Protein AF-A0A1V5M160-F1 (afdb_monomer_lite)

Sequence (153 aa):
MLTHCNAGGLATSDYGTALAVFYAAAESGKRLHVYADETRPLLQGARLTAWELKQRGLRVTLICDSMAAEVMREERVSAVVVGADRIAANGDTANKIGTYSVAVLAHAHRMFSVSPTWVTPRKSIPWSVLCLPLESVSNFLLPERFPHVESTN

Radius of gyration: 14.34 Å; chains: 1; bounding box: 34×33×36 Å

Structure (mmCIF, N/CA/C/O backbone):
data_AF-A0A1V5M160-F1
#
_entry.id   AF-A0A1V5M160-F1
#
loop_
_atom_site.group_PDB
_atom_site.id
_atom_site.type_symbol
_atom_site.label_atom_id
_atom_site.label_alt_id
_atom_site.label_comp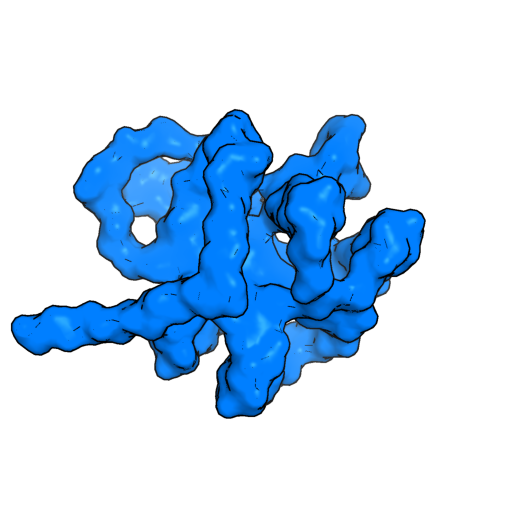_id
_atom_site.label_asym_id
_atom_site.label_entity_id
_atom_site.label_seq_id
_atom_site.pdbx_PDB_ins_code
_atom_site.Cartn_x
_atom_site.Cartn_y
_atom_site.Cartn_z
_atom_site.occupancy
_atom_site.B_iso_or_equiv
_atom_site.auth_seq_id
_atom_site.auth_comp_id
_atom_site.auth_asym_id
_atom_site.auth_atom_id
_atom_site.pdbx_PDB_model_num
ATOM 1 N N . MET A 1 1 ? -8.867 -1.610 3.542 1.00 89.38 1 MET A N 1
ATOM 2 C CA . MET A 1 1 ? -8.134 -1.344 2.278 1.00 89.38 1 MET A CA 1
ATOM 3 C C . MET A 1 1 ? -6.704 -1.817 2.423 1.00 89.38 1 MET A C 1
ATOM 5 O O . MET A 1 1 ? -6.256 -1.868 3.558 1.00 89.38 1 MET A O 1
ATOM 9 N N . LEU A 1 2 ? -6.015 -2.159 1.335 1.00 93.81 2 LEU A N 1
ATOM 10 C CA . LEU A 1 2 ? -4.608 -2.574 1.345 1.00 93.81 2 LEU A CA 1
ATOM 11 C C . LEU A 1 2 ? -3.766 -1.666 0.444 1.00 93.81 2 LEU A C 1
ATOM 13 O O . LEU A 1 2 ? -4.255 -1.211 -0.588 1.00 93.81 2 LEU A O 1
ATOM 17 N N . THR A 1 3 ? -2.524 -1.397 0.839 1.00 95.06 3 THR A N 1
ATOM 18 C CA . THR A 1 3 ? -1.538 -0.658 0.039 1.00 95.06 3 THR A CA 1
ATOM 19 C C . THR A 1 3 ? -0.169 -1.323 0.097 1.00 95.06 3 THR A C 1
ATOM 21 O O . THR A 1 3 ? 0.138 -2.048 1.044 1.00 95.06 3 THR A O 1
ATOM 24 N N . HIS A 1 4 ? 0.648 -1.048 -0.917 1.00 95.81 4 HIS A N 1
ATOM 25 C CA . HIS A 1 4 ? 1.969 -1.630 -1.108 1.00 95.81 4 HIS A CA 1
ATOM 26 C C . HIS A 1 4 ? 2.991 -0.543 -1.467 1.00 95.81 4 HIS A C 1
ATOM 28 O O . HIS A 1 4 ? 2.697 0.349 -2.270 1.00 95.81 4 HIS A O 1
ATOM 34 N N . CYS A 1 5 ? 4.210 -0.646 -0.925 1.00 95.31 5 CYS A N 1
ATOM 35 C CA . CYS A 1 5 ? 5.242 0.397 -0.948 1.00 95.31 5 CYS A CA 1
ATOM 36 C C . CYS A 1 5 ? 4.818 1.674 -0.203 1.00 95.31 5 CYS A C 1
ATOM 38 O O . CYS A 1 5 ? 3.871 1.664 0.575 1.00 95.31 5 CYS A O 1
ATOM 40 N N . ASN A 1 6 ? 5.542 2.773 -0.432 1.00 92.88 6 ASN A N 1
ATOM 41 C CA . ASN A 1 6 ? 5.134 4.108 -0.027 1.00 92.88 6 ASN A CA 1
ATOM 42 C C . ASN A 1 6 ? 4.846 4.978 -1.247 1.00 92.88 6 ASN A C 1
ATOM 44 O O . ASN A 1 6 ? 5.747 5.288 -2.020 1.00 92.88 6 ASN A O 1
ATOM 48 N N . ALA A 1 7 ? 3.593 5.402 -1.365 1.00 85.94 7 ALA A N 1
ATOM 49 C CA . ALA A 1 7 ? 3.106 6.352 -2.361 1.00 85.94 7 ALA A CA 1
ATOM 50 C C . ALA A 1 7 ? 2.405 7.530 -1.651 1.00 85.94 7 ALA A C 1
ATOM 52 O O . 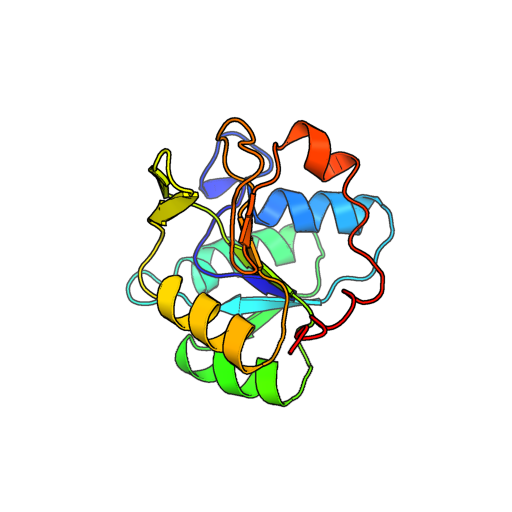ALA A 1 7 ? 1.299 7.948 -2.004 1.00 85.94 7 ALA A O 1
ATOM 53 N N . GLY A 1 8 ? 3.043 7.983 -0.566 1.00 80.44 8 GLY A N 1
ATOM 54 C CA . GLY A 1 8 ? 2.617 9.062 0.319 1.00 80.44 8 GLY A CA 1
ATOM 55 C C . GLY A 1 8 ? 3.326 10.382 0.057 1.00 8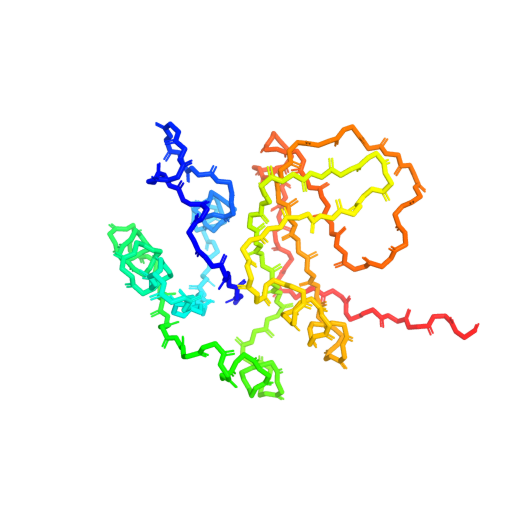0.44 8 GLY A C 1
ATOM 56 O O . GLY A 1 8 ? 3.974 10.572 -0.976 1.00 80.44 8 GLY A O 1
ATOM 57 N N . GLY A 1 9 ? 3.222 11.295 1.014 1.00 73.62 9 GLY A N 1
ATOM 58 C CA . GLY A 1 9 ? 3.875 12.592 0.939 1.00 73.62 9 GLY A CA 1
ATOM 59 C C . GLY A 1 9 ? 5.386 12.486 0.895 1.00 73.62 9 GLY A C 1
ATOM 60 O O . GLY A 1 9 ? 6.026 13.213 0.152 1.00 73.62 9 GLY A O 1
ATOM 61 N N . LEU A 1 10 ? 5.966 11.485 1.561 1.00 72.56 10 LEU A N 1
ATOM 62 C CA . LEU A 1 10 ? 7.413 11.256 1.519 1.00 72.56 10 LEU A CA 1
ATOM 63 C C . LEU A 1 10 ? 7.918 10.746 0.156 1.00 72.56 10 LEU A C 1
ATOM 65 O O . LEU A 1 10 ? 9.125 10.696 -0.064 1.00 72.56 10 LEU A O 1
ATOM 69 N N . ALA A 1 11 ? 7.017 10.341 -0.744 1.00 68.06 11 ALA A N 1
ATOM 70 C CA . ALA A 1 11 ? 7.336 9.943 -2.116 1.00 68.06 11 ALA A CA 1
ATOM 71 C C . ALA A 1 11 ? 6.987 11.029 -3.154 1.00 68.06 11 ALA A C 1
ATOM 73 O O . ALA A 1 11 ? 7.218 10.829 -4.345 1.00 68.06 11 ALA A O 1
ATOM 74 N N . THR A 1 12 ? 6.407 12.156 -2.729 1.00 74.38 12 THR A N 1
ATOM 75 C CA . THR A 1 12 ? 5.938 13.241 -3.607 1.00 74.38 12 THR A CA 1
ATOM 76 C C . THR A 1 12 ? 6.225 14.606 -2.971 1.00 74.38 12 THR A C 1
ATOM 78 O O . THR A 1 12 ? 6.993 14.702 -2.021 1.00 74.38 12 THR A O 1
ATOM 81 N N . SER A 1 13 ? 5.657 15.686 -3.512 1.00 72.69 13 SER A N 1
ATOM 82 C CA . SER A 1 13 ? 5.837 17.031 -2.955 1.00 72.69 13 SER A CA 1
ATOM 83 C C . SER A 1 13 ? 4.929 17.339 -1.755 1.00 72.69 13 SER A C 1
ATOM 85 O O . SER A 1 13 ? 5.257 18.263 -1.019 1.00 72.69 13 SER A O 1
ATOM 87 N N . ASP A 1 14 ? 3.805 16.623 -1.561 1.00 77.12 14 ASP A N 1
ATOM 88 C CA . ASP A 1 14 ? 2.847 16.929 -0.477 1.00 77.12 14 ASP A CA 1
ATOM 89 C C . ASP A 1 14 ? 1.940 15.750 -0.043 1.00 77.12 14 ASP A C 1
ATOM 91 O O . ASP A 1 14 ? 2.333 14.953 0.800 1.00 77.12 14 ASP A O 1
ATOM 95 N N . TYR A 1 15 ? 0.716 15.598 -0.575 1.00 70.94 15 TYR A N 1
ATOM 96 C CA . TYR A 1 15 ? -0.258 14.605 -0.071 1.00 70.94 15 TYR A CA 1
ATOM 97 C C . TYR A 1 15 ? 0.051 13.147 -0.458 1.00 70.94 15 TYR A C 1
ATOM 99 O O . TYR A 1 15 ? -0.478 12.221 0.162 1.00 70.94 15 TYR A O 1
ATOM 107 N N . GLY A 1 16 ? 0.895 12.917 -1.464 1.00 79.88 16 GLY A N 1
ATOM 108 C CA . GLY A 1 16 ? 1.097 11.595 -2.061 1.00 79.88 16 GLY A CA 1
ATOM 109 C C . GLY A 1 16 ? 0.203 11.322 -3.264 1.00 79.88 16 GLY A C 1
ATOM 110 O O . GLY A 1 16 ? -0.470 12.206 -3.786 1.00 79.88 16 GLY A O 1
ATOM 111 N N . THR A 1 17 ? 0.201 10.062 -3.698 1.00 80.38 17 THR A N 1
ATOM 112 C CA . THR A 1 17 ? -0.701 9.548 -4.737 1.00 80.38 17 THR A CA 1
ATOM 113 C C . THR A 1 17 ? -1.663 8.535 -4.123 1.00 80.38 17 THR A C 1
ATOM 115 O O . THR A 1 17 ? -2.814 8.861 -3.852 1.00 80.38 17 THR A O 1
ATOM 118 N N . ALA A 1 18 ? -1.197 7.326 -3.805 1.00 81.44 18 ALA A N 1
ATOM 119 C CA . ALA A 1 18 ? -2.041 6.294 -3.201 1.00 81.44 18 ALA A CA 1
ATOM 120 C C . ALA A 1 18 ? -2.499 6.663 -1.784 1.00 81.44 18 ALA A C 1
ATOM 122 O O . ALA A 1 18 ? -3.661 6.445 -1.452 1.00 81.44 18 ALA A O 1
ATOM 123 N N . LEU A 1 19 ? -1.628 7.255 -0.951 1.00 84.81 19 LEU A N 1
ATOM 124 C CA . LEU A 1 19 ? -2.050 7.654 0.400 1.00 84.81 19 LEU A CA 1
ATOM 125 C C . LEU A 1 19 ? -2.971 8.877 0.385 1.00 84.81 19 LEU A C 1
ATOM 127 O O . LEU A 1 19 ? -3.825 8.984 1.261 1.00 84.81 19 LEU A O 1
ATOM 131 N N . ALA A 1 20 ? -2.878 9.734 -0.639 1.00 85.00 20 ALA A N 1
ATOM 132 C CA . ALA A 1 20 ? -3.797 10.857 -0.815 1.00 85.00 20 ALA A CA 1
ATOM 133 C C . ALA A 1 20 ? -5.254 10.387 -0.947 1.00 85.00 20 ALA A C 1
ATOM 135 O O . ALA A 1 20 ? -6.145 11.017 -0.387 1.00 85.00 20 ALA A O 1
ATOM 136 N N . VAL A 1 21 ? -5.492 9.234 -1.591 1.00 84.62 21 VAL A N 1
ATOM 137 C CA . VAL A 1 21 ? -6.822 8.597 -1.655 1.00 84.62 21 VAL A CA 1
ATOM 138 C C . VAL A 1 21 ? -7.351 8.297 -0.248 1.00 84.62 21 VAL A C 1
ATOM 140 O O . VAL A 1 21 ? -8.519 8.545 0.046 1.00 84.62 21 VAL A O 1
ATOM 143 N N . PHE A 1 22 ? -6.502 7.773 0.641 1.00 87.88 22 PHE A N 1
ATOM 144 C CA . PHE A 1 22 ? -6.899 7.463 2.016 1.00 87.88 22 PHE A CA 1
ATOM 145 C C . PHE A 1 22 ? -7.136 8.726 2.842 1.00 87.88 22 PHE A C 1
ATOM 147 O O . PHE A 1 22 ? -8.085 8.766 3.622 1.00 87.88 22 PHE A O 1
ATOM 154 N N . TYR A 1 23 ? -6.308 9.756 2.660 1.00 88.19 23 TYR A N 1
ATOM 155 C CA . TYR A 1 23 ? -6.469 11.035 3.349 1.00 88.19 23 TYR A CA 1
ATOM 156 C C . TYR A 1 23 ? -7.762 11.736 2.934 1.00 88.19 23 TYR A C 1
ATOM 158 O O . TYR A 1 23 ? -8.580 12.023 3.801 1.00 88.19 23 TYR A O 1
ATOM 166 N N . ALA A 1 24 ? -8.013 11.878 1.631 1.00 85.88 24 ALA A N 1
ATOM 167 C CA . ALA A 1 24 ? -9.241 12.479 1.115 1.00 85.88 24 ALA A CA 1
ATOM 168 C C . ALA A 1 24 ? -10.494 11.728 1.594 1.00 85.88 24 ALA A C 1
ATOM 170 O O . ALA A 1 24 ? -11.488 12.326 2.006 1.00 85.88 24 ALA A O 1
ATOM 171 N N . ALA A 1 25 ? -10.449 10.394 1.607 1.00 84.00 25 ALA A N 1
ATOM 172 C CA . ALA A 1 25 ? -11.560 9.603 2.111 1.00 84.00 25 ALA A CA 1
ATOM 173 C C . ALA A 1 25 ? -11.767 9.772 3.628 1.00 84.00 25 ALA A C 1
ATOM 175 O O . ALA A 1 25 ? -12.914 9.893 4.064 1.00 84.00 25 ALA A O 1
ATOM 176 N N . ALA A 1 26 ? -10.702 9.842 4.430 1.00 88.12 26 ALA A N 1
ATOM 177 C CA . ALA A 1 26 ? -10.811 10.137 5.858 1.00 88.12 26 ALA A CA 1
ATOM 178 C C . ALA A 1 26 ? -11.364 11.554 6.113 1.00 88.12 26 ALA A C 1
ATOM 180 O O . ALA A 1 26 ? -12.252 11.720 6.947 1.00 88.12 26 ALA A O 1
ATOM 181 N N . GLU A 1 27 ? -10.906 12.549 5.351 1.00 87.00 27 GLU A N 1
ATOM 182 C CA . GLU A 1 27 ? -11.382 13.941 5.393 1.00 87.00 27 GLU A CA 1
ATOM 183 C C . GLU A 1 27 ? -12.859 14.061 4.989 1.00 87.00 27 GLU A C 1
ATOM 185 O O . GLU A 1 27 ? -13.592 14.862 5.563 1.00 87.00 27 GLU A O 1
ATOM 190 N N . SER A 1 28 ? -13.340 13.196 4.088 1.00 86.44 28 SER A N 1
ATOM 191 C CA . SER A 1 28 ? -14.769 13.068 3.755 1.00 86.44 28 SER A CA 1
ATOM 192 C C . SER A 1 28 ? -15.619 12.387 4.845 1.00 86.44 28 SER A C 1
ATOM 194 O O . SER A 1 28 ? -16.798 12.109 4.635 1.00 86.44 28 SER A O 1
ATOM 196 N N . GLY A 1 29 ? -15.030 12.074 6.005 1.00 87.81 29 GLY A N 1
ATOM 197 C CA . GLY A 1 29 ? -15.703 11.449 7.147 1.00 87.81 29 GLY A CA 1
ATOM 198 C C . GLY A 1 29 ? -15.790 9.921 7.087 1.00 87.81 29 GLY A C 1
ATOM 199 O O . GLY A 1 29 ? -16.432 9.310 7.945 1.00 87.81 29 GLY A O 1
ATOM 200 N N . LYS A 1 30 ? -15.149 9.263 6.110 1.00 85.50 30 LYS A N 1
ATOM 201 C CA . LYS A 1 30 ? -15.161 7.795 6.017 1.00 85.50 30 LYS A CA 1
ATOM 202 C C . LYS A 1 30 ? -14.228 7.186 7.059 1.00 85.50 30 LYS A C 1
ATOM 204 O O . LYS A 1 30 ? -13.066 7.563 7.198 1.00 85.50 30 LYS A O 1
ATOM 209 N N . ARG A 1 31 ? -14.714 6.158 7.754 1.00 87.75 31 ARG A N 1
ATOM 210 C CA . ARG A 1 31 ? -13.900 5.373 8.691 1.00 87.75 31 ARG A CA 1
ATOM 211 C C . ARG A 1 31 ? -13.105 4.322 7.928 1.00 87.75 31 ARG A C 1
ATOM 213 O O . ARG A 1 31 ? -13.649 3.302 7.517 1.00 87.75 31 ARG A O 1
ATOM 220 N N . LEU A 1 32 ? -11.811 4.567 7.761 1.00 88.38 32 LEU A N 1
ATOM 221 C CA . LEU A 1 32 ? -10.914 3.674 7.033 1.00 88.38 32 LEU A CA 1
ATOM 222 C C . LEU A 1 32 ? -10.067 2.835 7.986 1.00 88.38 32 LEU A C 1
ATOM 224 O O . LEU A 1 32 ? -9.584 3.311 9.014 1.00 88.38 32 LEU A O 1
ATOM 228 N N . HIS A 1 33 ? -9.839 1.585 7.593 1.00 94.69 33 HIS A N 1
ATOM 229 C CA . HIS A 1 33 ? -8.780 0.743 8.136 1.00 94.69 33 HIS A CA 1
ATOM 230 C C . HIS A 1 33 ? -7.875 0.316 6.979 1.00 94.69 33 HIS A C 1
ATOM 232 O O . HIS A 1 33 ? -8.325 -0.336 6.028 1.00 94.69 33 HIS A O 1
ATOM 238 N N . VAL A 1 34 ? -6.613 0.740 7.041 1.00 95.62 34 VAL A N 1
ATOM 239 C CA . VAL A 1 34 ? -5.593 0.467 6.025 1.00 95.62 34 VAL A CA 1
ATOM 240 C C . VAL A 1 34 ? -4.680 -0.663 6.500 1.00 95.62 34 VAL A C 1
ATOM 242 O O . VAL A 1 34 ? -4.132 -0.605 7.597 1.00 95.62 34 VAL A O 1
ATOM 245 N N . TYR A 1 35 ? -4.506 -1.683 5.670 1.00 97.69 35 TYR A N 1
ATOM 246 C CA . TYR A 1 35 ? -3.467 -2.696 5.794 1.00 97.69 35 TYR A CA 1
ATOM 247 C C . TYR A 1 35 ? -2.299 -2.257 4.911 1.00 97.69 35 TYR A C 1
ATOM 249 O O . TYR A 1 35 ? -2.488 -2.006 3.722 1.00 97.69 35 TYR A O 1
ATOM 257 N N . ALA A 1 36 ? -1.121 -2.083 5.494 1.00 98.00 36 ALA A N 1
ATOM 258 C CA . ALA A 1 36 ? 0.078 -1.706 4.759 1.00 98.00 36 ALA A CA 1
ATOM 259 C C . ALA A 1 36 ? 1.016 -2.908 4.714 1.00 98.00 36 ALA A C 1
ATOM 261 O O . ALA A 1 36 ? 1.389 -3.423 5.769 1.00 98.00 36 ALA A O 1
ATOM 262 N N . ASP A 1 37 ? 1.393 -3.335 3.515 1.00 98.44 37 ASP A N 1
ATOM 263 C CA . ASP A 1 37 ? 2.440 -4.337 3.335 1.00 98.44 37 ASP A CA 1
ATOM 264 C C . ASP A 1 37 ? 3.787 -3.750 3.761 1.00 98.44 37 ASP A C 1
ATOM 266 O O . ASP A 1 37 ? 4.115 -2.620 3.398 1.00 98.44 37 ASP A O 1
ATOM 270 N N . GLU A 1 38 ? 4.614 -4.495 4.493 1.00 98.31 38 GLU A N 1
ATOM 271 C CA . GLU A 1 38 ? 5.918 -4.000 4.944 1.00 98.31 38 GLU A CA 1
ATOM 272 C C . GLU A 1 38 ? 6.831 -3.574 3.785 1.00 98.31 38 GLU A C 1
ATOM 274 O O . GLU A 1 38 ? 7.569 -2.596 3.923 1.00 98.31 38 GLU A O 1
ATOM 279 N N . THR A 1 39 ? 6.685 -4.215 2.620 1.00 97.75 39 THR A N 1
ATOM 280 C CA . THR A 1 39 ? 7.373 -3.943 1.356 1.00 97.75 39 THR A CA 1
ATOM 281 C C . THR A 1 39 ? 8.873 -4.226 1.429 1.00 97.75 39 THR A C 1
ATOM 283 O O . THR A 1 39 ? 9.718 -3.323 1.482 1.00 97.75 39 THR A O 1
ATOM 286 N N . ARG A 1 40 ? 9.245 -5.506 1.430 1.00 97.44 40 ARG A N 1
ATOM 287 C CA . ARG A 1 40 ? 10.651 -5.924 1.361 1.00 97.44 40 ARG A CA 1
ATOM 288 C C . ARG A 1 40 ? 11.291 -5.539 0.010 1.00 97.44 40 ARG A C 1
ATOM 290 O O . ARG A 1 40 ? 10.608 -5.408 -1.003 1.00 97.44 40 ARG A O 1
ATOM 297 N N . PRO A 1 41 ? 12.628 -5.361 -0.040 1.00 96.69 41 PRO A N 1
ATOM 298 C CA . PRO A 1 41 ? 13.576 -5.447 1.077 1.00 96.69 41 PRO A CA 1
ATOM 299 C C . PRO A 1 41 ? 13.762 -4.129 1.847 1.00 96.69 41 PRO A C 1
ATOM 301 O O . PRO A 1 41 ? 14.330 -4.149 2.935 1.00 96.69 41 PRO A O 1
ATOM 304 N N . LEU A 1 42 ? 13.318 -2.993 1.300 1.00 97.00 42 LEU A N 1
ATOM 305 C CA . LEU A 1 42 ? 13.616 -1.658 1.846 1.00 97.00 42 LEU A CA 1
ATOM 306 C C . LEU A 1 42 ? 12.685 -1.231 2.989 1.00 97.00 42 LEU A C 1
ATOM 308 O O . LEU A 1 42 ? 12.988 -0.259 3.691 1.00 97.00 42 LEU A O 1
ATOM 312 N N . LEU A 1 43 ? 11.595 -1.975 3.190 1.00 97.19 43 LEU A N 1
ATOM 313 C CA . LEU A 1 43 ? 10.617 -1.783 4.251 1.00 97.19 43 LEU A CA 1
ATOM 314 C C . LEU A 1 43 ? 9.890 -0.436 4.154 1.00 97.19 43 LEU A C 1
ATOM 316 O O . LEU A 1 43 ? 9.664 0.224 5.167 1.00 97.19 43 LEU A O 1
ATOM 320 N N . GLN A 1 44 ? 9.566 0.027 2.943 1.00 97.44 44 GLN A N 1
ATOM 321 C CA . GLN A 1 44 ? 8.948 1.347 2.769 1.00 97.44 44 GLN A CA 1
ATOM 322 C C . GLN A 1 44 ? 7.557 1.414 3.394 1.00 97.44 44 GLN A C 1
ATOM 324 O O . GLN A 1 44 ? 7.225 2.429 4.004 1.00 97.44 44 GLN A O 1
ATOM 329 N N . GLY A 1 45 ? 6.764 0.348 3.297 1.00 97.44 45 GLY A N 1
ATOM 330 C CA . GLY A 1 45 ? 5.444 0.342 3.913 1.00 97.44 45 GLY A CA 1
ATOM 331 C C . GLY A 1 45 ? 5.523 0.326 5.442 1.00 97.44 45 GLY A C 1
ATOM 332 O O . GLY A 1 45 ? 4.816 1.082 6.108 1.00 97.44 45 GLY A O 1
ATOM 333 N N . ALA A 1 46 ? 6.472 -0.427 6.009 1.00 97.44 46 ALA A N 1
ATOM 334 C CA . ALA A 1 46 ? 6.709 -0.445 7.454 1.00 97.44 46 ALA A CA 1
ATOM 335 C C . ALA A 1 46 ? 7.280 0.875 7.995 1.00 97.44 46 ALA A C 1
ATOM 337 O O . ALA A 1 46 ? 6.864 1.346 9.051 1.00 97.44 46 ALA A O 1
ATOM 338 N N . ARG A 1 47 ? 8.253 1.466 7.292 1.00 97.50 47 ARG A N 1
ATOM 339 C CA . ARG A 1 47 ? 9.018 2.625 7.778 1.00 97.50 47 ARG A CA 1
ATOM 340 C C . ARG A 1 47 ? 8.367 3.960 7.450 1.00 97.50 47 ARG A C 1
ATOM 342 O O . ARG A 1 47 ? 8.513 4.895 8.228 1.00 97.50 47 ARG A O 1
ATOM 349 N N . LEU A 1 48 ? 7.714 4.060 6.294 1.00 97.06 48 LEU A N 1
ATOM 350 C CA . LEU A 1 48 ? 7.200 5.321 5.762 1.00 97.06 48 LEU A CA 1
ATOM 351 C C . LEU A 1 48 ? 5.675 5.324 5.798 1.00 97.06 48 LEU A C 1
ATOM 353 O O . LEU A 1 48 ? 5.092 6.139 6.500 1.00 97.06 48 LEU A O 1
ATOM 357 N N . THR A 1 49 ? 5.018 4.370 5.140 1.00 96.81 49 THR A N 1
ATOM 358 C CA . THR A 1 49 ? 3.550 4.376 5.018 1.00 96.81 49 THR A CA 1
ATOM 359 C C . THR A 1 49 ? 2.841 4.234 6.355 1.00 96.81 49 THR A C 1
ATOM 361 O O . THR A 1 49 ? 1.958 5.029 6.669 1.00 96.81 49 THR A O 1
ATOM 364 N N . ALA A 1 50 ? 3.238 3.258 7.176 1.00 97.19 50 ALA A N 1
ATOM 365 C CA . ALA A 1 50 ? 2.650 3.078 8.498 1.00 97.19 50 ALA A CA 1
ATOM 366 C C . ALA A 1 50 ? 2.887 4.302 9.399 1.00 97.19 50 ALA A C 1
ATOM 368 O O . ALA A 1 50 ? 2.008 4.670 10.179 1.00 97.19 50 ALA A O 1
ATOM 369 N N . TRP A 1 51 ? 4.046 4.956 9.261 1.00 96.31 51 TRP A N 1
ATOM 370 C CA . TRP A 1 51 ? 4.351 6.195 9.969 1.00 96.31 51 TRP A CA 1
ATOM 371 C C . TRP A 1 51 ? 3.451 7.344 9.495 1.00 96.31 51 TRP A C 1
ATOM 373 O O . TRP A 1 51 ? 2.753 7.924 10.321 1.00 96.31 51 TRP A O 1
ATOM 383 N N . GLU A 1 52 ? 3.382 7.623 8.189 1.00 95.06 52 GLU A N 1
ATOM 384 C CA . GLU A 1 52 ? 2.569 8.712 7.626 1.00 95.06 52 GLU A CA 1
ATOM 385 C C . GLU A 1 52 ? 1.081 8.560 7.988 1.00 95.06 52 GLU A C 1
ATOM 387 O O . GLU A 1 52 ? 0.452 9.507 8.468 1.00 95.06 52 GLU A O 1
ATOM 392 N N . LEU A 1 53 ? 0.527 7.349 7.846 1.00 94.69 53 LEU A N 1
ATOM 393 C CA . LEU A 1 53 ? -0.869 7.060 8.187 1.00 94.69 53 LEU A CA 1
ATOM 394 C C . LEU A 1 53 ? -1.147 7.275 9.679 1.00 94.69 53 LEU A C 1
ATOM 396 O O . LEU A 1 53 ? -2.163 7.874 10.035 1.00 94.69 53 LEU A O 1
ATOM 400 N N . LYS A 1 54 ? -0.232 6.835 10.552 1.00 95.56 54 LYS A N 1
ATOM 401 C CA . LYS A 1 54 ? -0.356 7.033 12.000 1.00 95.56 54 LYS A CA 1
ATOM 402 C C . LYS A 1 54 ? -0.271 8.514 12.375 1.00 95.56 54 LYS A C 1
ATOM 404 O O . LYS A 1 54 ? -1.059 8.962 13.203 1.00 95.56 54 LYS A O 1
ATOM 409 N N . GLN A 1 55 ? 0.631 9.274 11.750 1.00 93.38 55 GLN A N 1
ATOM 410 C CA . GLN A 1 55 ? 0.764 10.717 11.980 1.00 93.38 55 GLN A CA 1
ATOM 411 C C . GLN A 1 55 ? -0.502 11.488 11.594 1.00 93.38 55 GLN A C 1
ATOM 413 O O . GLN A 1 55 ? -0.839 12.466 12.255 1.00 93.38 55 GLN A O 1
ATOM 418 N N . ARG A 1 56 ? -1.233 11.029 10.570 1.00 90.31 56 ARG A N 1
ATOM 419 C CA . ARG A 1 56 ? -2.526 11.607 10.171 1.00 90.31 56 ARG A CA 1
ATOM 420 C C . ARG A 1 56 ? -3.733 11.023 10.924 1.00 90.31 56 ARG A C 1
ATOM 422 O O . ARG A 1 56 ? -4.868 11.343 10.592 1.00 90.31 56 ARG A O 1
ATOM 429 N N . GLY A 1 57 ? -3.517 10.175 11.933 1.00 93.56 57 GLY A N 1
ATOM 430 C CA . GLY A 1 57 ? -4.587 9.606 12.759 1.00 93.56 57 GLY A CA 1
ATOM 431 C C . GLY A 1 57 ? -5.414 8.506 12.081 1.00 93.56 57 GLY A C 1
ATOM 432 O O . GLY A 1 57 ? -6.462 8.123 12.602 1.00 93.56 57 GLY A O 1
ATOM 433 N N . LEU A 1 58 ? -4.964 7.969 10.942 1.00 94.25 58 LEU A N 1
ATOM 434 C CA . LEU A 1 58 ? -5.642 6.861 10.276 1.00 94.25 58 LEU A CA 1
ATOM 435 C C . LEU A 1 58 ? -5.325 5.538 10.983 1.00 94.25 58 LEU A C 1
ATOM 437 O O . LEU A 1 58 ? -4.191 5.264 11.385 1.00 94.25 58 LEU A O 1
ATOM 441 N N . ARG A 1 59 ? -6.332 4.663 11.088 1.00 96.81 59 ARG A N 1
ATOM 442 C CA . ARG A 1 59 ? -6.140 3.302 11.598 1.00 96.81 59 ARG A CA 1
ATOM 443 C C . ARG A 1 59 ? -5.361 2.484 10.569 1.00 96.81 59 ARG A C 1
ATOM 445 O O . ARG A 1 59 ? -5.894 2.147 9.511 1.00 96.81 59 ARG A O 1
ATOM 452 N N . VAL A 1 60 ? -4.133 2.115 10.918 1.00 97.62 60 VAL A N 1
ATOM 453 C CA . VAL A 1 60 ? -3.250 1.291 10.086 1.00 97.62 60 VAL A CA 1
ATOM 454 C C . VAL A 1 60 ? -2.867 -0.011 10.793 1.00 97.62 60 VAL A C 1
ATOM 456 O O . VAL A 1 60 ? -2.645 -0.036 12.003 1.00 97.62 60 VAL A O 1
ATOM 459 N N . THR A 1 61 ? -2.786 -1.101 10.035 1.00 98.44 61 THR A N 1
ATOM 460 C CA . THR A 1 61 ? -2.191 -2.374 10.452 1.00 98.44 61 THR A CA 1
ATOM 461 C C . THR A 1 61 ? -1.074 -2.725 9.482 1.00 98.44 61 THR A C 1
ATOM 463 O O . THR A 1 61 ? -1.309 -2.855 8.286 1.00 98.44 61 THR A O 1
ATOM 466 N N . LEU A 1 62 ? 0.141 -2.859 10.004 1.00 98.44 62 LEU A N 1
ATOM 467 C CA . LEU A 1 62 ? 1.285 -3.343 9.241 1.00 98.44 62 LEU A CA 1
ATOM 468 C C . LEU A 1 62 ? 1.203 -4.868 9.118 1.00 98.44 62 LEU A C 1
ATOM 470 O O . LEU A 1 62 ? 0.942 -5.539 10.118 1.00 98.44 62 LEU A O 1
ATOM 474 N N . ILE A 1 63 ? 1.436 -5.399 7.921 1.00 98.56 63 ILE A N 1
ATOM 475 C CA . ILE A 1 63 ? 1.481 -6.839 7.649 1.00 98.56 63 ILE A CA 1
ATOM 476 C C . ILE A 1 63 ? 2.735 -7.199 6.850 1.00 98.56 63 ILE A C 1
ATOM 478 O O . ILE A 1 63 ? 3.290 -6.358 6.146 1.00 98.56 63 ILE A O 1
ATOM 482 N N . CYS A 1 64 ? 3.188 -8.448 6.949 1.00 98.50 64 CYS A N 1
ATOM 483 C CA . CYS A 1 64 ? 4.216 -8.955 6.040 1.00 98.50 64 CYS A CA 1
ATOM 484 C C . CYS A 1 64 ? 3.650 -9.093 4.623 1.00 98.50 64 CYS A C 1
ATOM 486 O O . CYS A 1 64 ? 2.472 -9.411 4.463 1.00 98.50 64 CYS A O 1
ATOM 488 N N . ASP A 1 65 ? 4.503 -8.957 3.605 1.00 97.94 65 ASP A N 1
ATOM 489 C CA . ASP A 1 65 ? 4.094 -9.079 2.194 1.00 97.94 65 ASP A CA 1
ATOM 490 C C . ASP A 1 65 ? 3.388 -10.428 1.914 1.00 97.94 65 ASP A C 1
ATOM 492 O O . ASP A 1 65 ? 2.449 -10.517 1.124 1.00 97.94 65 ASP A O 1
ATOM 496 N N . SER A 1 66 ? 3.794 -11.495 2.614 1.00 97.75 66 SER A N 1
ATOM 497 C CA . SER A 1 66 ? 3.209 -12.840 2.508 1.00 97.75 66 SER A CA 1
ATOM 498 C C . SER A 1 66 ? 1.833 -12.997 3.167 1.00 97.75 66 SER A C 1
ATOM 500 O O . SER A 1 66 ? 1.158 -13.995 2.923 1.00 97.75 66 SER A O 1
ATOM 502 N N . MET A 1 67 ? 1.392 -12.038 3.986 1.00 98.31 67 MET A N 1
ATOM 503 C CA . MET A 1 67 ? 0.085 -12.068 4.653 1.00 98.31 67 MET A CA 1
ATOM 504 C C . MET A 1 67 ? -1.031 -11.482 3.782 1.00 98.31 67 MET A C 1
ATOM 506 O O . MET A 1 67 ? -2.202 -11.644 4.123 1.00 98.31 67 MET A O 1
ATOM 510 N N . ALA A 1 68 ? -0.693 -10.826 2.663 1.00 96.75 68 ALA A N 1
ATOM 511 C CA . ALA A 1 68 ? -1.655 -10.161 1.784 1.00 96.75 68 ALA A CA 1
ATOM 512 C C . ALA A 1 68 ? -2.786 -11.103 1.330 1.00 96.75 68 ALA A C 1
ATOM 514 O O . ALA A 1 68 ? -3.957 -10.738 1.396 1.00 96.75 68 ALA A O 1
ATOM 515 N N . ALA A 1 69 ? -2.455 -12.337 0.939 1.00 95.69 69 ALA A N 1
ATOM 516 C CA . ALA A 1 69 ? -3.449 -13.329 0.522 1.00 95.69 69 ALA A CA 1
ATOM 517 C C . ALA A 1 69 ? -4.413 -13.700 1.660 1.00 95.69 69 ALA A C 1
ATOM 519 O O . ALA A 1 69 ? -5.619 -13.796 1.450 1.00 95.69 69 ALA A O 1
ATOM 520 N N . GLU A 1 70 ? -3.896 -13.861 2.878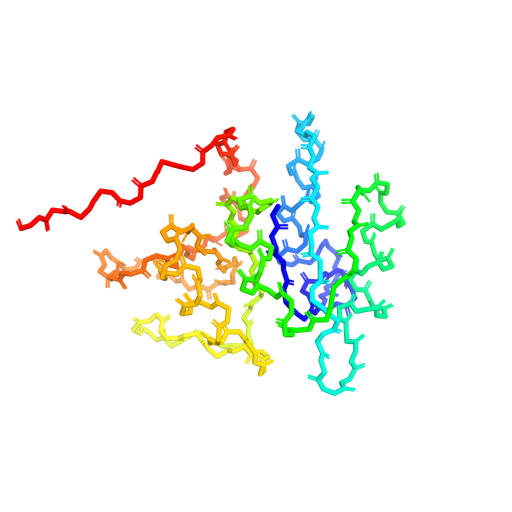 1.00 97.50 70 GLU A N 1
ATOM 521 C CA . GLU A 1 70 ? -4.698 -14.264 4.031 1.00 97.50 70 GLU A CA 1
ATOM 522 C C . GLU A 1 70 ? -5.674 -13.160 4.445 1.00 97.50 70 GLU A C 1
ATOM 524 O O . GLU A 1 70 ? -6.860 -13.419 4.627 1.00 97.50 70 GLU A O 1
ATOM 529 N N . VAL A 1 71 ? -5.223 -11.903 4.501 1.00 96.25 71 VAL A N 1
ATOM 530 C CA . VAL A 1 71 ? -6.118 -10.784 4.843 1.00 96.25 71 VAL A CA 1
ATOM 531 C C . VAL A 1 71 ? -7.182 -10.530 3.770 1.00 96.25 71 VAL A C 1
ATOM 533 O O . VAL A 1 71 ? -8.269 -10.048 4.097 1.00 96.25 71 VAL A O 1
ATOM 536 N N . MET A 1 72 ? -6.893 -10.854 2.504 1.00 92.44 72 MET A N 1
ATOM 537 C CA . MET A 1 72 ? -7.879 -10.838 1.419 1.00 92.44 72 MET A CA 1
ATOM 538 C C . MET A 1 72 ? -8.878 -11.993 1.557 1.00 92.44 72 MET A C 1
ATOM 540 O O . MET A 1 72 ? -10.081 -11.770 1.457 1.00 92.44 72 MET A O 1
ATOM 544 N N . ARG A 1 73 ? -8.399 -13.207 1.858 1.00 93.62 73 ARG A N 1
ATOM 545 C CA . ARG A 1 73 ? -9.225 -14.401 2.100 1.00 93.62 73 ARG A CA 1
ATOM 546 C C . ARG A 1 73 ? -10.170 -14.232 3.291 1.00 93.62 73 ARG A C 1
ATOM 548 O O . ARG A 1 73 ? -11.297 -14.706 3.240 1.00 93.62 73 ARG A O 1
ATOM 555 N N . GLU A 1 74 ? -9.720 -13.560 4.349 1.00 94.81 74 GLU A N 1
ATOM 556 C CA . GLU A 1 74 ? -10.530 -13.212 5.525 1.00 94.81 74 GLU A CA 1
ATOM 557 C C . GLU A 1 74 ? -11.498 -12.036 5.274 1.00 94.81 74 GLU A C 1
ATOM 559 O O . GLU A 1 74 ? -12.161 -11.586 6.206 1.00 94.81 74 GLU A O 1
ATOM 564 N N . GLU A 1 75 ? -11.553 -11.492 4.051 1.00 90.81 75 GLU A N 1
ATOM 565 C CA . GLU A 1 75 ? -12.382 -10.336 3.670 1.00 90.81 75 GLU A CA 1
ATOM 566 C C . GLU A 1 75 ? -12.135 -9.077 4.526 1.00 90.81 75 GLU A C 1
ATOM 568 O O . GLU A 1 75 ? -12.967 -8.173 4.629 1.00 90.81 75 GLU A O 1
ATOM 573 N N . ARG A 1 76 ? -10.949 -8.967 5.137 1.00 91.38 76 ARG A N 1
ATOM 574 C CA . ARG A 1 76 ? -10.560 -7.809 5.968 1.00 91.38 76 ARG A CA 1
ATOM 575 C C . ARG A 1 76 ? -10.190 -6.590 5.135 1.00 91.38 76 ARG A C 1
ATOM 577 O O . ARG A 1 76 ? -10.068 -5.472 5.645 1.00 91.38 76 ARG A O 1
ATOM 584 N N . VAL A 1 77 ? -9.995 -6.810 3.844 1.00 88.19 77 VAL A N 1
ATOM 585 C CA . VAL A 1 77 ? -9.712 -5.807 2.833 1.00 88.19 77 VAL A CA 1
ATOM 586 C C . VAL A 1 77 ? -10.836 -5.878 1.800 1.00 88.19 77 VAL A C 1
ATOM 588 O O . VAL A 1 77 ? -11.300 -6.955 1.458 1.00 88.19 77 VAL A O 1
ATOM 591 N N . SER A 1 78 ? -11.275 -4.725 1.298 1.00 83.12 78 SER A N 1
ATOM 592 C CA . SER A 1 78 ? -12.292 -4.612 0.239 1.00 83.12 78 SER A CA 1
ATOM 593 C C . SER A 1 78 ? -11.739 -4.044 -1.071 1.00 83.12 78 SER A C 1
ATOM 595 O O . SER A 1 78 ? -12.351 -4.192 -2.124 1.00 83.12 78 SER A O 1
ATOM 597 N N . ALA A 1 79 ? -10.578 -3.390 -1.004 1.00 85.69 79 ALA A N 1
ATOM 598 C CA . ALA A 1 79 ? -9.887 -2.822 -2.149 1.00 85.69 79 ALA A CA 1
ATOM 599 C C . ALA A 1 79 ? -8.389 -2.688 -1.879 1.00 85.69 79 ALA A C 1
ATOM 601 O O . ALA A 1 79 ? -7.971 -2.479 -0.731 1.00 85.69 79 ALA A O 1
ATOM 602 N N . VAL A 1 80 ? -7.622 -2.745 -2.959 1.00 87.81 80 VAL A N 1
ATOM 603 C CA . VAL A 1 80 ? -6.193 -2.468 -3.035 1.00 87.81 80 VAL A CA 1
ATOM 604 C C . VAL A 1 80 ? -5.999 -1.105 -3.692 1.00 87.81 80 VAL A C 1
ATOM 606 O O . VAL A 1 80 ? -6.598 -0.824 -4.726 1.00 87.81 80 VAL A O 1
ATOM 609 N N . VAL A 1 81 ? -5.155 -0.257 -3.113 1.00 88.56 81 VAL A N 1
ATOM 610 C CA . VAL A 1 81 ? -4.741 1.013 -3.719 1.00 88.56 81 VAL A CA 1
ATOM 611 C C . VAL A 1 81 ? -3.221 1.092 -3.671 1.00 88.56 81 VAL A C 1
ATOM 613 O O . VAL A 1 81 ? -2.643 1.035 -2.590 1.00 88.56 81 VAL A O 1
ATOM 616 N N . VAL A 1 82 ? -2.569 1.218 -4.824 1.00 89.62 82 VAL A N 1
ATOM 617 C CA . VAL A 1 82 ? -1.099 1.235 -4.948 1.00 89.62 82 VAL A CA 1
ATOM 618 C C . VAL A 1 82 ? -0.635 2.411 -5.791 1.00 89.62 82 VAL A C 1
ATOM 620 O O . VAL A 1 82 ? -1.377 2.907 -6.627 1.00 89.62 82 VAL A O 1
ATOM 623 N N . GLY A 1 83 ? 0.605 2.860 -5.599 1.00 86.38 83 GLY A N 1
ATOM 624 C CA . GLY A 1 83 ? 1.223 3.819 -6.519 1.00 86.38 83 GLY A CA 1
ATOM 625 C C . GLY A 1 83 ? 1.562 3.202 -7.882 1.00 86.38 83 GLY A C 1
ATOM 626 O O . GLY A 1 83 ? 1.245 2.044 -8.159 1.00 86.38 83 GLY A O 1
ATOM 627 N N . ALA A 1 84 ? 2.251 3.979 -8.712 1.00 85.94 84 ALA A N 1
ATOM 628 C CA . ALA A 1 84 ? 2.917 3.496 -9.916 1.00 85.94 84 ALA A CA 1
ATOM 629 C C . ALA A 1 84 ? 4.182 4.314 -10.168 1.00 85.94 84 ALA A C 1
ATOM 631 O O . ALA A 1 84 ? 4.141 5.540 -10.064 1.00 85.94 84 ALA A O 1
ATOM 632 N N . ASP A 1 85 ? 5.262 3.637 -10.555 1.00 83.12 85 ASP A N 1
ATOM 633 C CA . ASP A 1 85 ? 6.503 4.274 -11.003 1.00 83.12 85 ASP A CA 1
ATOM 634 C C . ASP A 1 85 ? 6.403 4.655 -12.490 1.00 83.12 85 ASP A C 1
ATOM 636 O O . ASP A 1 85 ? 6.931 5.678 -12.928 1.00 83.12 85 ASP A O 1
ATOM 640 N N . ARG A 1 86 ? 5.723 3.821 -13.289 1.00 81.56 86 ARG A N 1
ATOM 641 C CA . ARG A 1 86 ? 5.458 4.069 -14.709 1.00 81.56 86 ARG A CA 1
ATOM 642 C C . ARG A 1 86 ? 4.213 3.325 -15.161 1.00 81.56 86 ARG A C 1
ATOM 644 O O . ARG A 1 86 ? 4.027 2.169 -14.806 1.00 81.56 86 ARG A O 1
ATOM 651 N N . ILE A 1 87 ? 3.424 3.959 -16.017 1.00 80.81 87 ILE A N 1
ATOM 652 C CA . ILE A 1 87 ? 2.293 3.325 -16.691 1.00 80.81 87 ILE A CA 1
ATOM 653 C C . ILE A 1 87 ? 2.512 3.470 -18.199 1.00 80.81 87 ILE A C 1
ATOM 655 O O . ILE A 1 87 ? 2.793 4.564 -18.689 1.00 80.81 87 ILE A O 1
ATOM 659 N N . ALA A 1 88 ? 2.464 2.361 -18.930 1.00 80.25 88 ALA A N 1
ATOM 660 C CA . ALA A 1 88 ? 2.585 2.347 -20.382 1.00 80.25 88 ALA A CA 1
ATOM 661 C C . ALA A 1 88 ? 1.257 2.737 -21.055 1.00 80.25 88 ALA A C 1
ATOM 663 O O . ALA A 1 88 ? 0.193 2.724 -20.441 1.00 80.25 88 ALA A O 1
ATOM 664 N N . ALA A 1 89 ? 1.298 3.068 -22.349 1.00 80.38 89 ALA A N 1
ATOM 665 C CA . ALA A 1 89 ? 0.112 3.512 -23.091 1.00 80.38 89 ALA A CA 1
ATOM 666 C C . ALA A 1 89 ? -1.007 2.451 -23.182 1.00 80.38 89 ALA A C 1
ATOM 668 O O . ALA A 1 89 ? -2.155 2.787 -23.464 1.00 80.38 89 ALA A O 1
ATOM 669 N N . ASN A 1 90 ? -0.677 1.178 -22.956 1.00 77.75 90 ASN A N 1
ATOM 670 C CA . ASN A 1 90 ? -1.626 0.067 -22.882 1.00 77.75 90 ASN A CA 1
ATOM 671 C C . ASN A 1 90 ? -2.213 -0.152 -21.472 1.00 77.75 90 ASN A C 1
ATOM 673 O O . ASN A 1 90 ? -3.065 -1.019 -21.320 1.00 77.75 90 ASN A O 1
ATOM 677 N N . GLY A 1 91 ? -1.782 0.615 -20.465 1.00 73.56 91 GLY A N 1
ATOM 678 C CA . GLY A 1 91 ? -2.214 0.480 -19.072 1.00 73.56 91 GLY A CA 1
ATOM 679 C C . GLY A 1 91 ? -1.316 -0.408 -18.205 1.00 73.56 91 GLY A C 1
ATOM 680 O O . GLY A 1 91 ? -1.521 -0.460 -16.990 1.00 73.56 91 GLY A O 1
ATOM 681 N N . ASP A 1 92 ? -0.293 -1.054 -18.779 1.00 81.69 92 ASP A N 1
ATOM 682 C CA . ASP A 1 92 ? 0.647 -1.852 -17.992 1.00 81.69 92 ASP A CA 1
ATOM 683 C C . ASP A 1 92 ? 1.369 -0.959 -16.990 1.00 81.69 92 ASP A C 1
ATOM 685 O O . ASP A 1 92 ? 1.975 0.058 -17.341 1.00 81.69 92 ASP A O 1
ATOM 689 N N . THR A 1 93 ? 1.292 -1.352 -15.725 1.00 81.19 93 THR A N 1
ATOM 690 C CA . THR A 1 93 ? 1.756 -0.542 -14.607 1.00 81.19 93 THR A CA 1
ATOM 691 C C . THR A 1 93 ? 2.988 -1.181 -13.983 1.00 81.19 93 THR A C 1
ATOM 693 O O . THR A 1 93 ? 2.915 -2.239 -13.359 1.00 81.19 93 THR A O 1
ATOM 696 N N . ALA A 1 94 ? 4.131 -0.517 -14.129 1.00 85.75 94 ALA A N 1
ATOM 697 C CA . ALA A 1 94 ? 5.330 -0.817 -13.368 1.00 85.75 94 ALA A CA 1
ATOM 698 C C . ALA A 1 94 ? 5.281 -0.084 -12.021 1.00 85.75 94 ALA A C 1
ATOM 700 O O . ALA A 1 94 ? 5.074 1.130 -11.949 1.00 85.75 94 ALA A O 1
ATOM 701 N N . ASN A 1 95 ? 5.495 -0.836 -10.949 1.00 90.75 95 ASN A N 1
ATOM 702 C CA . ASN A 1 95 ? 5.580 -0.336 -9.584 1.00 90.75 95 ASN A CA 1
ATOM 703 C C . ASN A 1 95 ? 6.551 -1.218 -8.785 1.00 90.75 95 ASN A C 1
ATOM 705 O O . ASN A 1 95 ? 7.111 -2.187 -9.309 1.00 90.75 95 ASN A O 1
ATOM 709 N N . LYS A 1 96 ? 6.714 -0.921 -7.493 1.00 93.06 96 LYS A N 1
ATOM 710 C CA . LYS A 1 96 ? 7.509 -1.724 -6.562 1.00 93.06 96 LYS A CA 1
ATOM 711 C C . LYS A 1 96 ? 7.214 -3.227 -6.672 1.00 93.06 96 LYS A C 1
ATOM 713 O O . LYS A 1 96 ? 6.052 -3.641 -6.745 1.00 93.06 96 LYS A O 1
ATOM 718 N N . ILE A 1 97 ? 8.284 -4.028 -6.640 1.00 96.19 97 ILE A N 1
ATOM 719 C CA . ILE A 1 97 ? 8.216 -5.493 -6.551 1.00 96.19 97 ILE A CA 1
ATOM 720 C C . ILE A 1 97 ? 7.233 -5.916 -5.455 1.00 96.19 97 ILE A C 1
ATOM 722 O O . ILE A 1 97 ? 7.291 -5.374 -4.363 1.00 96.19 97 ILE A O 1
ATOM 726 N N . GLY A 1 98 ? 6.339 -6.855 -5.771 1.00 94.00 98 GLY A N 1
ATOM 727 C CA . GLY A 1 98 ? 5.204 -7.235 -4.921 1.00 94.00 98 GLY A CA 1
ATOM 728 C C . GLY A 1 98 ? 3.858 -6.741 -5.458 1.00 94.00 98 GLY A C 1
ATOM 729 O O . GLY A 1 98 ? 2.866 -7.456 -5.349 1.00 94.00 98 GLY A O 1
ATOM 730 N N . THR A 1 99 ? 3.830 -5.608 -6.171 1.00 92.62 99 THR A N 1
ATOM 731 C CA . THR A 1 99 ? 2.587 -5.048 -6.743 1.00 92.62 99 THR A CA 1
ATOM 732 C C . THR A 1 99 ? 1.871 -6.018 -7.682 1.00 92.62 99 THR A C 1
ATOM 734 O O . THR A 1 99 ? 0.653 -6.153 -7.612 1.00 92.62 99 THR A 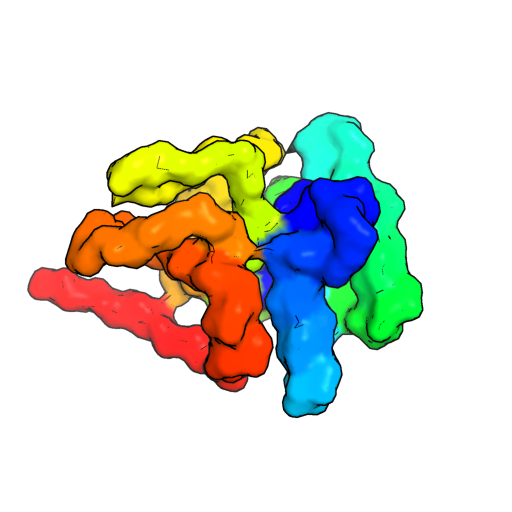O 1
ATOM 737 N N . TYR A 1 100 ? 2.615 -6.729 -8.534 1.00 92.56 100 TYR A N 1
ATOM 738 C CA . TYR A 1 100 ? 2.028 -7.731 -9.427 1.00 92.56 100 TYR A CA 1
ATOM 739 C C . TYR A 1 100 ? 1.360 -8.871 -8.647 1.00 92.56 100 TYR A C 1
ATOM 741 O O . TYR A 1 100 ? 0.220 -9.225 -8.935 1.00 92.56 100 TYR A O 1
ATOM 749 N N . SER A 1 101 ? 2.025 -9.391 -7.612 1.00 93.75 101 SER A N 1
ATOM 750 C CA . SER A 1 101 ? 1.468 -10.438 -6.751 1.00 93.75 101 SER A CA 1
ATOM 751 C C . SER A 1 101 ? 0.180 -9.975 -6.074 1.00 93.75 101 SER A C 1
ATOM 753 O O . SER A 1 101 ? -0.818 -10.687 -6.105 1.00 93.75 101 SER A O 1
ATOM 755 N N . VAL A 1 102 ? 0.167 -8.756 -5.526 1.00 92.62 102 VAL A N 1
ATOM 756 C CA . VAL A 1 102 ? -1.026 -8.167 -4.903 1.00 92.62 102 VAL A CA 1
ATOM 757 C C . VAL A 1 102 ? -2.163 -7.999 -5.920 1.00 92.62 102 VAL A C 1
ATOM 759 O O . VAL A 1 102 ? -3.310 -8.286 -5.589 1.00 92.62 102 VAL A O 1
ATOM 762 N N . ALA A 1 103 ? -1.872 -7.594 -7.160 1.00 87.88 103 ALA A N 1
ATOM 763 C CA . ALA A 1 103 ? -2.880 -7.471 -8.215 1.00 87.88 103 ALA A CA 1
ATOM 764 C C . ALA A 1 103 ? -3.490 -8.829 -8.609 1.00 87.88 103 ALA A C 1
ATOM 766 O O . ALA A 1 103 ? -4.709 -8.938 -8.752 1.00 87.88 103 ALA A O 1
ATOM 767 N N . VAL A 1 104 ? -2.665 -9.875 -8.732 1.00 88.69 104 VAL A N 1
ATOM 768 C CA . VAL A 1 104 ? -3.130 -11.248 -8.996 1.00 88.69 104 VAL A CA 1
ATOM 769 C C . VAL A 1 104 ? -3.996 -11.761 -7.844 1.00 88.69 104 VAL A C 1
ATOM 771 O O . VAL A 1 104 ? -5.057 -12.332 -8.089 1.00 88.69 104 VAL A O 1
ATOM 774 N N . LEU A 1 105 ? -3.592 -11.518 -6.594 1.00 89.81 105 LEU A N 1
ATOM 775 C CA . LEU A 1 105 ? -4.373 -11.893 -5.413 1.00 89.81 105 LEU A CA 1
ATOM 776 C C . LEU A 1 105 ? -5.709 -11.147 -5.357 1.00 89.81 105 LEU A C 1
ATOM 778 O O . LEU A 1 105 ? -6.749 -11.771 -5.158 1.00 89.81 105 LEU A O 1
ATOM 782 N N . ALA A 1 106 ? -5.705 -9.836 -5.603 1.00 86.06 106 ALA A N 1
ATOM 783 C CA . ALA A 1 106 ? -6.928 -9.046 -5.655 1.00 86.06 106 ALA A CA 1
ATOM 784 C C . ALA A 1 106 ? -7.894 -9.597 -6.712 1.00 86.06 106 ALA A C 1
ATOM 786 O O . ALA A 1 106 ? -9.077 -9.767 -6.430 1.00 86.06 106 ALA A O 1
ATOM 787 N N . HIS A 1 107 ? -7.390 -9.959 -7.895 1.00 82.00 107 HIS A N 1
ATOM 788 C CA . HIS A 1 107 ? -8.200 -10.598 -8.928 1.00 82.00 107 HIS A CA 1
ATOM 789 C C . HIS A 1 107 ? -8.758 -11.958 -8.477 1.00 82.00 107 HIS A C 1
ATOM 791 O O . HIS A 1 107 ? -9.962 -12.193 -8.585 1.00 82.00 107 HIS A O 1
ATOM 797 N N . ALA A 1 108 ? -7.914 -12.827 -7.912 1.00 85.31 108 ALA A N 1
ATOM 798 C CA . ALA A 1 108 ? -8.311 -14.153 -7.436 1.00 85.31 108 ALA A CA 1
ATOM 799 C C . ALA A 1 108 ? -9.389 -14.094 -6.338 1.00 85.31 108 ALA A C 1
ATOM 801 O O . ALA A 1 108 ? -10.290 -14.931 -6.307 1.00 85.31 108 ALA A O 1
ATOM 802 N N . HIS A 1 109 ? -9.337 -13.075 -5.478 1.00 82.88 109 HIS A N 1
ATOM 803 C CA . HIS A 1 109 ? -10.312 -12.834 -4.413 1.00 82.88 109 HIS A CA 1
ATOM 804 C C . HIS A 1 109 ? -11.465 -11.896 -4.829 1.00 82.88 109 HIS A C 1
ATOM 806 O O . HIS A 1 109 ? -12.284 -11.528 -3.989 1.00 82.88 109 HIS A O 1
ATOM 812 N N . ARG A 1 110 ? -11.574 -11.533 -6.119 1.00 79.00 110 ARG A N 1
ATOM 813 C CA . ARG A 1 110 ? -12.621 -10.651 -6.685 1.00 79.00 110 ARG A CA 1
ATOM 814 C C . ARG A 1 110 ? -12.707 -9.278 -6.007 1.00 79.00 110 ARG A C 1
ATOM 816 O O . ARG A 1 110 ? -13.792 -8.763 -5.727 1.00 79.00 110 ARG A O 1
ATOM 823 N N . MET A 1 111 ? -11.549 -8.684 -5.754 1.00 71.25 111 MET A N 1
ATOM 824 C CA . MET A 1 111 ? -11.374 -7.391 -5.102 1.00 71.25 111 MET A CA 1
ATOM 825 C C . MET A 1 111 ? -10.931 -6.322 -6.104 1.00 71.25 111 MET A C 1
ATOM 827 O O . MET A 1 111 ? -10.239 -6.610 -7.080 1.00 71.25 111 MET A O 1
ATOM 831 N N . PHE A 1 112 ? -11.301 -5.065 -5.848 1.00 60.25 112 PHE A N 1
ATOM 832 C CA . PHE A 1 112 ? -10.903 -3.942 -6.702 1.00 60.25 112 PHE A CA 1
ATOM 833 C C . PHE A 1 112 ? -9.470 -3.527 -6.416 1.00 60.25 112 PHE A C 1
ATOM 835 O O . PHE A 1 112 ? -9.097 -3.373 -5.253 1.00 60.25 112 PHE A O 1
ATOM 842 N N . SER A 1 113 ? -8.695 -3.278 -7.469 1.00 57.44 113 SER A N 1
ATOM 843 C CA . SER A 1 113 ? -7.384 -2.646 -7.377 1.00 57.44 113 SER A CA 1
ATOM 844 C C . SER A 1 113 ? -7.425 -1.273 -8.055 1.00 57.44 113 SER A C 1
ATOM 846 O O . SER A 1 113 ? -8.053 -1.087 -9.094 1.00 57.44 113 SER A O 1
ATOM 848 N N . VAL A 1 114 ? -6.780 -0.269 -7.471 1.00 59.19 114 VAL A N 1
ATOM 849 C CA . VAL A 1 114 ? -6.760 1.111 -7.983 1.00 59.19 114 VAL A CA 1
ATOM 850 C C . VAL A 1 114 ? -5.319 1.620 -7.962 1.00 59.19 114 VAL A C 1
ATOM 852 O O . VAL A 1 114 ? -4.606 1.403 -6.983 1.00 59.19 114 VAL A O 1
ATOM 855 N N . SER A 1 115 ? -4.881 2.306 -9.021 1.00 56.62 115 SER A N 1
ATOM 856 C CA . SER A 1 115 ? -3.571 2.972 -9.067 1.00 56.62 115 SER A CA 1
ATOM 857 C C . SER A 1 115 ? -3.712 4.432 -9.522 1.00 56.62 115 SER A C 1
ATOM 859 O O . SER A 1 115 ? -3.996 4.670 -10.693 1.00 56.62 115 SER A O 1
ATOM 861 N N . PRO A 1 116 ? -3.568 5.437 -8.637 1.00 53.16 116 PRO A N 1
ATOM 862 C CA . PRO A 1 116 ? -3.964 6.820 -8.925 1.00 53.16 116 PRO A CA 1
ATOM 863 C C . PRO A 1 116 ? -2.886 7.672 -9.632 1.00 53.16 116 PRO A C 1
ATOM 865 O O . PRO A 1 116 ? -2.782 8.872 -9.384 1.00 53.16 116 PRO A O 1
ATOM 868 N N . THR A 1 117 ? -2.054 7.088 -10.499 1.00 42.47 117 THR A N 1
ATOM 869 C CA . THR A 1 117 ? -0.999 7.835 -11.217 1.00 42.47 117 THR A CA 1
ATOM 870 C C . THR A 1 117 ? -1.458 8.266 -12.621 1.00 42.47 117 THR A C 1
ATOM 872 O O . THR A 1 117 ? -2.215 7.568 -13.276 1.00 42.47 117 THR A O 1
ATOM 875 N N . TRP A 1 118 ? -1.009 9.429 -13.103 1.00 29.31 118 TRP A N 1
ATOM 876 C CA . TRP A 1 118 ? -1.390 10.040 -14.389 1.00 29.31 118 TRP A CA 1
ATOM 877 C C . TRP A 1 118 ? -1.161 9.153 -15.633 1.00 29.31 118 TRP A C 1
ATOM 879 O O . TRP A 1 118 ? -0.007 8.932 -15.992 1.00 29.31 118 TRP A O 1
ATOM 889 N N . VAL A 1 119 ? -2.235 8.793 -16.360 1.00 30.25 119 VAL A N 1
ATOM 890 C CA . VAL A 1 119 ? -2.279 8.597 -17.833 1.00 30.25 119 VAL A CA 1
ATOM 891 C C . VAL A 1 119 ? -3.680 8.965 -18.352 1.00 30.25 119 VAL A C 1
ATOM 893 O O . VAL A 1 119 ? -4.686 8.724 -17.689 1.00 30.25 119 VAL A O 1
ATOM 896 N N . THR A 1 120 ? -3.749 9.565 -19.542 1.00 25.72 120 THR A N 1
ATOM 897 C CA . THR A 1 120 ? -4.985 9.866 -20.280 1.00 25.72 120 THR A CA 1
ATOM 898 C C . THR A 1 120 ? -5.910 8.641 -20.391 1.00 25.72 120 THR A C 1
ATOM 900 O O . THR A 1 120 ? -5.452 7.554 -20.749 1.00 25.72 120 THR A O 1
ATOM 903 N N . PRO A 1 121 ? -7.226 8.782 -20.145 1.00 32.81 121 PRO A N 1
ATOM 904 C CA . PRO A 1 121 ? -8.138 7.649 -20.196 1.00 32.81 121 PRO A CA 1
ATOM 905 C C . PRO A 1 121 ? -8.325 7.199 -21.649 1.00 32.81 121 PRO A C 1
ATOM 907 O O . PRO A 1 121 ? -8.851 7.943 -22.480 1.00 32.81 121 PRO A O 1
ATOM 910 N N . ARG A 1 122 ? -7.951 5.955 -21.969 1.00 31.00 122 ARG A N 1
ATOM 911 C CA . ARG A 1 122 ? -8.482 5.253 -23.146 1.00 31.00 122 ARG A CA 1
ATOM 912 C C . ARG A 1 122 ? -9.521 4.233 -22.685 1.00 31.00 122 ARG A C 1
ATOM 914 O O . ARG A 1 122 ? -9.305 3.517 -21.714 1.00 31.00 122 ARG A O 1
ATOM 921 N N . LYS A 1 123 ? -10.650 4.173 -23.403 1.00 31.55 123 LYS A N 1
ATOM 922 C CA . LYS A 1 123 ? -11.867 3.369 -23.141 1.00 31.55 123 LYS A CA 1
ATOM 923 C C . LYS A 1 123 ? -11.683 1.834 -23.167 1.00 31.55 123 LYS A C 1
ATOM 925 O O . LYS A 1 123 ? -12.648 1.111 -23.375 1.00 31.55 123 LYS A O 1
ATOM 930 N N . SER A 1 124 ? -10.472 1.315 -23.005 1.00 32.31 124 SER A N 1
ATOM 931 C CA . SER A 1 124 ? -10.180 -0.106 -23.200 1.00 32.31 124 SER A CA 1
ATOM 932 C C . SER A 1 124 ? -9.126 -0.599 -22.215 1.00 32.31 124 SER A C 1
ATOM 934 O O . SER A 1 124 ? -8.091 -1.112 -22.634 1.00 32.31 124 SER A O 1
ATOM 936 N N . ILE A 1 125 ? -9.368 -0.413 -20.918 1.00 38.94 125 ILE A N 1
ATOM 937 C CA . ILE A 1 125 ? -8.634 -1.149 -19.885 1.00 38.94 125 ILE A CA 1
ATOM 938 C C . ILE A 1 125 ? -9.477 -2.382 -19.554 1.00 38.94 125 ILE A C 1
ATOM 940 O O . ILE A 1 125 ? -10.513 -2.238 -18.901 1.00 38.94 125 ILE A O 1
ATOM 944 N N . PRO A 1 126 ? -9.108 -3.588 -20.009 1.00 33.41 126 PRO A N 1
ATOM 945 C CA . PRO A 1 126 ? -9.617 -4.791 -19.390 1.00 33.41 126 PRO A CA 1
ATOM 946 C C . PRO A 1 126 ? -8.805 -5.059 -18.110 1.00 33.41 126 PRO A C 1
ATOM 948 O O . PRO A 1 126 ? -7.588 -4.893 -18.094 1.00 33.41 126 PRO A O 1
ATOM 951 N N . TRP A 1 127 ? -9.516 -5.513 -17.073 1.00 34.19 127 TRP A N 1
ATOM 952 C CA . TRP A 1 127 ? -9.038 -6.039 -15.782 1.00 34.19 127 TRP A CA 1
ATOM 953 C C . TRP A 1 127 ? -8.744 -5.025 -14.664 1.00 34.19 127 TRP A C 1
ATOM 955 O O . TRP A 1 127 ? -7.660 -4.465 -14.588 1.00 34.19 127 TRP A O 1
ATOM 965 N N . SER A 1 128 ? -9.728 -4.880 -13.758 1.00 35.62 128 SER A N 1
ATOM 966 C CA . SER A 1 128 ? -9.664 -4.612 -12.297 1.00 35.62 128 SER A CA 1
ATOM 967 C C . SER A 1 128 ? -8.709 -3.556 -11.710 1.00 35.62 128 SER A C 1
ATOM 969 O O . SER A 1 128 ? -8.703 -3.406 -10.490 1.00 35.62 128 SER A O 1
ATOM 971 N N . VAL A 1 129 ? -7.948 -2.819 -12.519 1.00 42.25 129 VAL A N 1
ATOM 972 C CA . VAL A 1 129 ? -7.042 -1.737 -12.127 1.00 42.25 129 VAL A CA 1
ATOM 973 C C . VAL A 1 129 ? -7.634 -0.430 -12.635 1.00 42.25 129 VAL A C 1
ATOM 975 O O . VAL A 1 129 ? -7.540 -0.097 -13.815 1.00 42.25 129 VAL A O 1
ATOM 978 N N . LEU A 1 130 ? -8.286 0.311 -11.742 1.00 45.34 130 LEU A N 1
ATOM 979 C CA . LEU A 1 130 ? -8.793 1.637 -12.069 1.00 45.34 130 LEU A CA 1
ATOM 980 C C . LEU A 1 130 ? -7.663 2.657 -11.908 1.00 45.34 130 LEU A C 1
ATOM 982 O O . LEU A 1 130 ? -7.124 2.831 -10.814 1.00 45.34 130 LEU A O 1
ATOM 986 N N . CYS A 1 131 ? -7.302 3.321 -13.000 1.00 47.66 131 CYS A N 1
ATOM 987 C CA . CYS A 1 131 ? -6.342 4.414 -12.987 1.00 47.66 131 CYS A CA 1
ATOM 988 C C . CYS A 1 131 ? -7.104 5.741 -12.909 1.00 47.66 131 CYS A C 1
ATOM 990 O O . CYS A 1 131 ? -7.839 6.079 -13.837 1.00 47.66 131 CYS A O 1
ATOM 992 N N . LEU A 1 132 ? -7.010 6.445 -11.776 1.00 45.84 132 LEU A N 1
ATOM 993 C CA . LEU A 1 132 ? -7.768 7.677 -11.536 1.00 45.84 132 LEU A CA 1
ATOM 994 C C . LEU A 1 132 ? -6.851 8.903 -11.566 1.00 45.84 132 LEU A C 1
ATOM 996 O O . LEU A 1 132 ? -5.847 8.906 -10.852 1.00 45.84 132 LEU A O 1
ATOM 1000 N N . PRO A 1 133 ? -7.196 9.969 -12.316 1.00 42.84 133 PRO A N 1
ATOM 1001 C CA . PRO A 1 133 ? -6.508 11.247 -12.182 1.00 42.84 133 PRO A CA 1
ATOM 1002 C C . PRO A 1 133 ? -6.723 11.821 -10.775 1.00 42.84 133 PRO A C 1
ATOM 1004 O O . PRO A 1 133 ? -7.836 11.761 -10.256 1.00 42.84 133 PRO A O 1
ATOM 1007 N N . LEU A 1 134 ? -5.681 12.414 -10.180 1.00 41.38 134 LEU A N 1
ATOM 1008 C CA . LEU A 1 134 ? -5.696 13.033 -8.839 1.00 41.38 134 LEU A CA 1
ATOM 1009 C C . LEU A 1 134 ? -6.897 13.973 -8.609 1.00 41.38 134 LEU A C 1
ATOM 1011 O O . LEU A 1 134 ? -7.513 13.937 -7.550 1.00 41.38 134 LEU A O 1
ATOM 1015 N N . GLU A 1 135 ? -7.291 14.745 -9.622 1.00 36.41 135 GLU A N 1
ATOM 1016 C CA . GLU A 1 135 ? -8.452 15.655 -9.585 1.00 36.41 135 GLU A CA 1
ATOM 1017 C C . GLU A 1 135 ? -9.803 14.927 -9.500 1.00 36.41 135 GLU A C 1
ATOM 1019 O O . GLU A 1 135 ? -10.787 15.480 -9.019 1.00 36.41 135 GLU A O 1
ATOM 1024 N N . SER A 1 136 ? -9.859 13.671 -9.947 1.00 41.78 136 SER A N 1
ATOM 1025 C CA . SER A 1 136 ? -11.030 12.808 -9.779 1.00 41.78 136 SER A CA 1
ATOM 1026 C C . SER A 1 136 ? -11.012 12.038 -8.463 1.00 41.78 136 SER A C 1
ATOM 1028 O O . SER A 1 136 ? -12.061 11.555 -8.061 1.00 41.78 136 SER A O 1
ATOM 1030 N N . VAL A 1 137 ? -9.867 11.941 -7.773 1.00 45.66 137 VAL A N 1
ATOM 1031 C CA . VAL A 1 137 ? -9.743 11.227 -6.491 1.00 45.66 137 VAL A CA 1
ATOM 1032 C C . VAL A 1 137 ? -10.489 11.961 -5.375 1.00 45.66 137 VAL A C 1
ATOM 1034 O O . VAL A 1 137 ? -11.120 11.310 -4.549 1.00 45.66 137 VAL A O 1
ATOM 1037 N N . SER A 1 138 ? -10.496 13.298 -5.385 1.00 38.47 138 SER A N 1
ATOM 1038 C CA . SER A 1 138 ? -11.297 14.109 -4.452 1.00 38.47 138 SER A CA 1
ATOM 1039 C C . SER A 1 138 ? -12.807 13.898 -4.628 1.00 38.47 138 SER A C 1
ATOM 1041 O O . SER A 1 138 ? -13.552 13.944 -3.654 1.00 38.47 138 SER A O 1
ATOM 1043 N N . ASN A 1 139 ? -13.249 13.596 -5.855 1.00 35.72 139 ASN A N 1
ATOM 1044 C CA . ASN A 1 139 ? -14.634 13.246 -6.188 1.00 35.72 139 ASN A CA 1
ATOM 1045 C C . ASN A 1 139 ? -14.894 11.728 -6.197 1.00 35.72 139 ASN A C 1
ATOM 1047 O O . ASN A 1 139 ? -16.039 11.296 -6.354 1.00 35.72 139 ASN A O 1
ATOM 1051 N N . PHE A 1 140 ? -13.857 10.903 -6.027 1.00 46.97 140 PHE A N 1
ATOM 1052 C CA . PHE A 1 140 ? -13.977 9.454 -5.979 1.00 46.97 140 PHE A CA 1
ATOM 1053 C C . PHE A 1 140 ? -14.430 9.059 -4.581 1.00 46.97 140 PHE A C 1
ATOM 1055 O O . PHE A 1 140 ? -13.644 8.739 -3.686 1.00 46.97 140 PHE A O 1
ATOM 1062 N N . LEU A 1 141 ? -15.746 9.084 -4.393 1.00 45.44 141 LEU A N 1
ATOM 1063 C CA . LEU A 1 141 ? -16.376 8.485 -3.234 1.00 45.44 141 LEU A CA 1
ATOM 1064 C C . LEU A 1 141 ? -16.077 6.988 -3.271 1.00 45.44 141 LEU A C 1
ATOM 1066 O O . LEU A 1 141 ? -16.739 6.238 -3.985 1.00 45.44 141 LEU A O 1
ATOM 1070 N N . LEU A 1 142 ? -15.084 6.555 -2.487 1.00 51.97 142 LEU A N 1
ATOM 1071 C CA . LEU A 1 142 ? -14.873 5.139 -2.201 1.00 51.97 142 LEU A CA 1
ATOM 1072 C C . LEU A 1 142 ? -16.226 4.564 -1.765 1.00 51.97 142 LEU A C 1
ATOM 1074 O O . LEU A 1 142 ? -16.756 5.021 -0.743 1.00 51.97 142 LEU A O 1
ATOM 1078 N N . PRO A 1 143 ? -16.836 3.643 -2.524 1.00 44.16 143 PRO A N 1
ATOM 1079 C CA . PRO A 1 143 ? -18.131 3.105 -2.149 1.00 44.16 143 PRO A CA 1
ATOM 1080 C C . PRO A 1 143 ? -17.997 2.380 -0.802 1.00 44.16 143 PRO A C 1
ATOM 1082 O O . PRO A 1 143 ? -16.928 1.859 -0.478 1.00 44.16 143 PRO A O 1
ATOM 1085 N N . GLU A 1 144 ? -19.062 2.354 0.007 1.00 41.88 144 GLU A N 1
ATOM 1086 C CA . GLU A 1 144 ? -19.04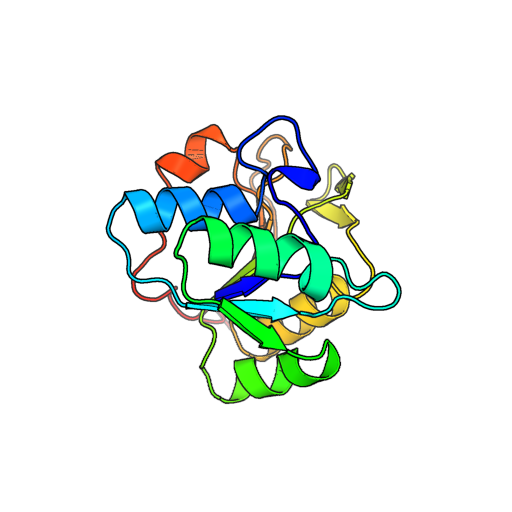8 1.644 1.303 1.00 41.88 144 GLU A CA 1
ATOM 1087 C C . GLU A 1 144 ? -18.681 0.160 1.136 1.00 41.88 144 GLU A C 1
ATOM 1089 O O . GLU A 1 144 ? -18.016 -0.434 1.985 1.00 41.88 144 GLU A O 1
ATOM 1094 N N . ARG A 1 145 ? -19.045 -0.406 -0.019 1.00 43.62 145 ARG A N 1
ATOM 1095 C CA . ARG A 1 145 ? -18.582 -1.689 -0.539 1.00 43.62 145 ARG A CA 1
ATOM 1096 C C . ARG A 1 145 ? -18.333 -1.544 -2.030 1.00 43.62 145 ARG A C 1
ATOM 1098 O O . ARG A 1 145 ? -19.196 -1.046 -2.749 1.00 43.62 145 ARG A O 1
ATOM 1105 N N . PHE A 1 146 ? -17.180 -1.996 -2.506 1.00 47.09 146 PHE A N 1
ATOM 1106 C CA . PHE A 1 146 ? -16.990 -2.114 -3.944 1.00 47.09 146 PHE A CA 1
ATOM 1107 C C . PHE A 1 146 ? -17.853 -3.272 -4.480 1.00 47.09 146 PHE A C 1
ATOM 1109 O O . PHE A 1 146 ? -17.872 -4.335 -3.854 1.00 47.09 146 PHE A O 1
ATOM 1116 N N . PRO A 1 147 ? -18.594 -3.082 -5.586 1.00 40.28 147 PRO A N 1
ATOM 1117 C CA . PRO A 1 147 ? -19.506 -4.098 -6.108 1.00 40.28 147 PRO A CA 1
ATOM 1118 C C . PRO A 1 147 ? -18.707 -5.286 -6.635 1.00 40.28 147 PRO A C 1
ATOM 1120 O O . PRO A 1 147 ? -17.967 -5.103 -7.589 1.00 40.28 147 PRO A O 1
ATOM 1123 N N . HIS A 1 148 ? -18.827 -6.480 -6.041 1.00 43.16 148 HIS A N 1
ATOM 1124 C CA . HIS A 1 148 ? -18.114 -7.674 -6.515 1.00 43.16 148 HIS A CA 1
ATOM 1125 C C . HIS A 1 148 ? -18.185 -7.786 -8.043 1.00 43.16 148 HIS A C 1
ATOM 1127 O O . HIS A 1 148 ? -19.259 -7.639 -8.622 1.00 43.16 148 HIS A O 1
ATOM 1133 N N . VAL A 1 149 ? -17.036 -8.012 -8.686 1.00 43.66 149 VAL A N 1
ATOM 1134 C CA . VAL A 1 149 ? -16.968 -8.163 -10.143 1.00 43.66 149 VAL A CA 1
ATOM 1135 C C . VAL A 1 149 ? -17.808 -9.383 -10.525 1.00 43.66 149 VAL A C 1
ATOM 1137 O O . VAL A 1 149 ? -17.390 -10.520 -10.299 1.00 43.66 149 VAL A O 1
ATOM 1140 N N . GLU A 1 150 ? -19.006 -9.154 -11.061 1.00 34.09 150 GLU A N 1
ATOM 1141 C CA . GLU A 1 150 ? -19.800 -10.198 -11.699 1.00 34.09 150 GLU A CA 1
ATOM 1142 C C . GLU A 1 150 ? -19.107 -10.568 -13.012 1.00 34.09 150 GLU A C 1
ATOM 1144 O O . GLU A 1 150 ? -18.952 -9.744 -13.914 1.00 34.09 150 GLU A O 1
ATOM 1149 N N . SER A 1 151 ? -18.635 -11.810 -13.108 1.00 37.22 151 SER A N 1
ATOM 1150 C CA . SER A 1 151 ? -18.173 -12.365 -14.373 1.00 37.22 151 SER A CA 1
ATOM 1151 C C . SER A 1 151 ? -19.386 -12.549 -15.280 1.00 37.22 151 SER A C 1
ATOM 1153 O O . SER A 1 151 ? -20.206 -13.437 -15.044 1.00 37.22 151 SER A O 1
ATOM 1155 N N . THR A 1 152 ? -19.507 -11.734 -16.323 1.00 34.69 152 THR A N 1
ATOM 1156 C CA . THR A 1 152 ? -20.310 -12.117 -17.485 1.00 34.69 152 THR A CA 1
ATOM 1157 C C . THR A 1 152 ? -19.652 -13.352 -18.101 1.00 34.69 152 THR A C 1
ATOM 1159 O O . THR A 1 152 ? -18.524 -13.251 -18.590 1.00 34.69 152 THR A O 1
ATOM 1162 N N . ASN A 1 153 ? -20.319 -14.504 -17.985 1.00 37.25 153 ASN A N 1
ATOM 1163 C CA . ASN A 1 153 ? -20.002 -15.710 -18.757 1.00 37.25 153 ASN A CA 1
ATOM 1164 C C . ASN A 1 153 ? -20.139 -15.450 -20.259 1.00 37.25 153 ASN A C 1
ATOM 1166 O O . ASN A 1 153 ? -21.066 -14.695 -20.633 1.00 37.25 153 ASN A O 1
#

Foldseek 3Di:
DEEEADQACVVDVGGGFQNVLVVLLVVVVDQDEYEYELAPDVRRSPPPVVVVCVVSVHHYDYDHLVCLLVCLVVVVDQEYEYEAPDADPLRDTHDGPSVVVNQVSCVVSQHAYEYADDDDDDPDDPGRYHHHDPVCSSVPNPPPHDDRDDDPD

Secondary structure (DSSP, 8-state):
-EE-S--SGGGSSSS-SHHHHHHHHHHTT---EEEEE--TTTTHIIIIIHHHHHHTT-EEEEE-GGGHHHHHHTT--SEEE---SEE-TT--EE-STTHHHHHHHHHHTT-EEE-----PPPS---SSEE---HHHHTT----SS--------

pLDDT: mean 76.24, std 22.81, range [25.72, 98.56]